Protein AF-A0A8J4U1F7-F1 (afdb_monomer)

Structure (mmCIF, N/CA/C/O backbone):
data_AF-A0A8J4U1F7-F1
#
_entry.id   AF-A0A8J4U1F7-F1
#
loop_
_atom_site.group_PDB
_atom_site.id
_atom_site.type_symbol
_atom_site.label_atom_id
_atom_site.label_alt_id
_atom_site.label_comp_id
_atom_site.label_asym_id
_atom_site.label_entity_id
_atom_site.label_seq_id
_atom_site.pdbx_PDB_ins_code
_atom_site.Cartn_x
_atom_site.Cartn_y
_atom_site.Cartn_z
_atom_site.occupancy
_atom_site.B_iso_or_equiv
_atom_site.auth_seq_id
_atom_site.auth_comp_id
_atom_site.auth_asym_id
_atom_site.auth_atom_id
_atom_site.pdbx_PDB_model_num
ATOM 1 N N . MET A 1 1 ? -49.179 24.400 56.596 1.00 56.97 1 MET A N 1
ATOM 2 C CA . MET A 1 1 ? -49.328 23.661 55.322 1.00 56.97 1 MET A CA 1
ATOM 3 C C . MET A 1 1 ? -48.030 23.770 54.529 1.00 56.97 1 MET A C 1
ATOM 5 O O . MET A 1 1 ? -47.932 24.671 53.723 1.00 56.97 1 MET A O 1
ATOM 9 N N . THR A 1 2 ? -47.029 22.920 54.783 1.00 58.91 2 THR A N 1
ATOM 10 C CA . THR A 1 2 ? -45.777 22.855 53.985 1.00 58.91 2 THR A CA 1
ATOM 11 C C . THR A 1 2 ? -44.851 21.641 54.241 1.00 58.91 2 THR A C 1
ATOM 13 O O . THR A 1 2 ? -43.925 21.495 53.452 1.00 58.91 2 THR A O 1
ATOM 16 N N . PRO A 1 3 ? -45.029 20.722 55.226 1.00 55.09 3 PRO A N 1
ATOM 17 C CA . PRO A 1 3 ? -44.068 19.615 55.371 1.00 55.09 3 PRO A CA 1
ATOM 18 C C . PRO A 1 3 ? -44.392 18.389 54.495 1.00 55.09 3 PRO A C 1
ATOM 20 O O . PRO A 1 3 ? -43.489 17.661 54.099 1.00 55.09 3 PRO A O 1
ATOM 23 N N . LEU A 1 4 ? -45.665 18.177 54.132 1.00 52.03 4 LEU A N 1
ATOM 24 C CA . LEU A 1 4 ? -46.104 17.026 53.324 1.00 52.03 4 LEU A CA 1
ATOM 25 C C . LEU A 1 4 ? -45.684 17.126 51.846 1.00 52.03 4 LEU A C 1
ATOM 27 O O . LEU A 1 4 ? -45.336 16.120 51.237 1.00 52.03 4 LEU A O 1
ATOM 31 N N . LEU A 1 5 ? -45.647 18.341 51.288 1.00 52.78 5 LEU A N 1
ATOM 32 C CA . LEU A 1 5 ? -45.180 18.593 49.918 1.00 52.78 5 LEU A CA 1
ATOM 33 C C . LEU A 1 5 ? -43.660 18.413 49.777 1.00 52.78 5 LEU A C 1
ATOM 35 O O . LEU A 1 5 ? -43.200 17.916 48.754 1.00 52.78 5 LEU A O 1
ATOM 39 N N . ALA A 1 6 ? -42.884 18.750 50.814 1.00 55.16 6 ALA A N 1
ATOM 40 C CA . ALA A 1 6 ? -41.431 18.573 50.814 1.00 55.16 6 ALA A CA 1
ATOM 41 C C . ALA A 1 6 ? -41.020 17.091 50.870 1.00 55.16 6 ALA A C 1
ATOM 43 O O . ALA A 1 6 ? -40.058 16.699 50.206 1.00 55.16 6 ALA A O 1
ATOM 44 N N . LEU A 1 7 ? -41.774 16.265 51.610 1.00 55.84 7 LEU A N 1
ATOM 45 C CA . LEU A 1 7 ? -41.545 14.818 51.684 1.00 55.84 7 LEU A CA 1
ATOM 46 C C . LEU A 1 7 ? -41.853 14.122 50.345 1.00 55.84 7 LEU A C 1
ATOM 48 O O . LEU A 1 7 ? -41.091 13.267 49.900 1.00 55.84 7 LEU A O 1
ATOM 52 N N . LEU A 1 8 ? -42.928 14.539 49.666 1.00 53.84 8 LEU A N 1
ATOM 53 C CA . LEU A 1 8 ? -43.315 14.004 48.354 1.00 53.84 8 LEU A CA 1
ATOM 54 C C . LEU A 1 8 ? -42.314 14.362 47.243 1.00 53.84 8 LEU A C 1
ATOM 56 O O . LEU A 1 8 ? -42.077 13.535 46.366 1.00 53.84 8 LEU A O 1
ATOM 60 N N . LEU A 1 9 ? -41.683 15.543 47.302 1.00 52.53 9 LEU A N 1
ATOM 61 C CA . LEU A 1 9 ? -40.652 15.953 46.338 1.00 52.53 9 LEU A CA 1
ATOM 62 C C . LEU A 1 9 ? -39.320 15.196 46.519 1.00 52.53 9 LEU A C 1
ATOM 64 O O . LEU A 1 9 ? -38.583 15.001 45.556 1.00 52.53 9 LEU A O 1
ATOM 68 N N . HIS A 1 10 ? -39.011 14.747 47.741 1.00 50.78 10 HIS A N 1
ATOM 69 C CA . HIS A 1 10 ? -37.818 13.935 48.008 1.00 50.78 10 HIS A CA 1
ATOM 70 C C . HIS A 1 10 ? -38.021 12.458 47.638 1.00 50.78 10 HIS A C 1
ATOM 72 O O . HIS A 1 10 ? -37.068 11.800 47.223 1.00 50.78 10 HIS A O 1
ATOM 78 N N . CYS A 1 11 ? -39.252 11.939 47.703 1.00 47.84 11 CYS A N 1
ATOM 79 C CA . CYS A 1 11 ? -39.550 10.570 47.269 1.00 47.84 11 CYS A CA 1
ATOM 80 C C . CYS A 1 11 ? -39.482 10.377 45.744 1.00 47.84 11 CYS A C 1
ATOM 82 O O . CYS A 1 11 ? -39.174 9.276 45.290 1.00 47.84 11 CYS A O 1
ATOM 84 N N . SER A 1 12 ? -39.718 11.418 44.943 1.00 50.75 12 SER A N 1
ATOM 85 C CA . SER A 1 12 ? -39.666 11.326 43.476 1.00 50.75 12 SER A CA 1
ATOM 86 C C . SER A 1 12 ? -38.256 11.454 42.888 1.00 50.75 12 SER A C 1
ATOM 88 O O . SER A 1 12 ? -38.033 10.972 41.782 1.00 50.75 12 SER A O 1
ATOM 90 N N . LEU A 1 13 ? -37.279 12.000 43.623 1.00 49.16 13 LEU A N 1
ATOM 91 C CA . LEU A 1 13 ? -35.874 12.060 43.182 1.00 49.16 13 LEU A CA 1
ATOM 92 C C . LEU A 1 13 ? -35.109 10.746 43.405 1.00 49.16 13 LEU A C 1
ATOM 94 O O . LEU A 1 13 ? -34.195 10.437 42.646 1.00 49.16 13 LEU A O 1
ATOM 98 N N . VAL A 1 14 ? -35.509 9.929 44.385 1.00 48.97 14 VAL A N 1
ATOM 99 C CA . VAL A 1 14 ? -34.871 8.621 44.642 1.00 48.97 14 VAL A CA 1
ATOM 100 C C . VAL A 1 14 ? -35.237 7.587 43.567 1.00 48.97 14 VAL A C 1
ATOM 102 O O . VAL A 1 14 ? -34.451 6.686 43.283 1.00 48.97 14 VAL A O 1
ATOM 105 N N . LEU A 1 15 ? -36.383 7.747 42.899 1.00 45.41 15 LEU A N 1
ATOM 106 C CA . LEU A 1 15 ? -36.830 6.845 41.830 1.00 45.41 15 LEU A CA 1
ATOM 107 C C . LEU A 1 15 ? -36.196 7.136 40.456 1.00 45.41 15 LEU A C 1
ATOM 109 O O . LEU A 1 15 ? -36.269 6.285 39.574 1.00 45.41 15 LEU A O 1
ATOM 113 N N . VAL A 1 16 ? -35.518 8.278 40.276 1.00 48.88 16 VAL A N 1
ATOM 114 C CA . VAL A 1 16 ? -34.762 8.597 39.041 1.00 48.88 16 VAL A CA 1
ATOM 115 C C . VAL A 1 16 ? -33.327 8.034 39.085 1.00 48.88 16 VAL A C 1
ATOM 117 O O . VAL A 1 16 ? -32.625 7.998 38.076 1.00 48.88 16 V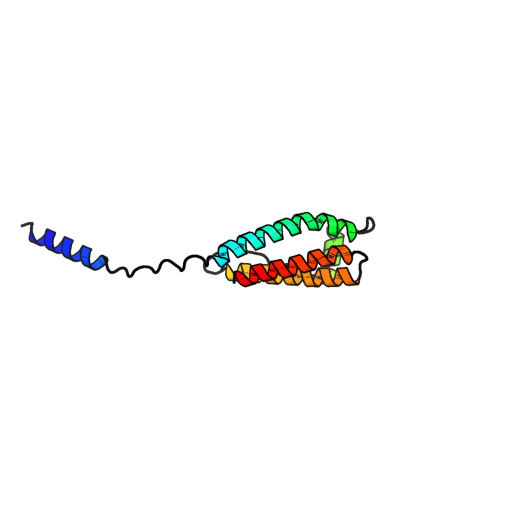AL A O 1
ATOM 120 N N . SER A 1 17 ? -32.899 7.490 40.228 1.00 46.41 17 SER A N 1
ATOM 121 C CA . SER A 1 17 ? -31.553 6.931 40.418 1.00 46.41 17 SER A CA 1
ATOM 122 C C . SER A 1 17 ? -31.384 5.491 39.914 1.00 46.41 17 SER A C 1
ATOM 124 O O . SER A 1 17 ? -30.283 4.953 39.984 1.00 46.41 17 SER A O 1
ATOM 126 N N . PHE A 1 18 ? -32.422 4.874 39.337 1.00 46.31 18 PHE A N 1
ATOM 127 C CA . PHE A 1 18 ? -32.299 3.612 38.594 1.00 46.31 18 PHE A CA 1
ATOM 128 C C . PHE A 1 18 ? -32.015 3.852 37.107 1.00 46.31 18 PHE A C 1
ATOM 130 O O . PHE A 1 18 ? -32.552 3.177 36.230 1.00 46.31 18 PHE A O 1
ATOM 137 N N . SER A 1 19 ? -31.121 4.792 36.801 1.00 45.16 19 SER A N 1
ATOM 138 C CA . SER A 1 19 ? -30.344 4.645 35.575 1.00 45.16 19 SER A CA 1
ATOM 139 C C . SER A 1 19 ? -29.430 3.448 35.805 1.00 45.16 19 SER A C 1
ATOM 141 O O . SER A 1 19 ? -28.545 3.493 36.660 1.00 45.16 19 SER A O 1
ATOM 143 N N . SER A 1 20 ? -29.689 2.347 35.092 1.00 40.47 20 SER A N 1
ATOM 144 C CA . SER A 1 20 ? -28.748 1.227 35.022 1.00 40.47 20 SER A CA 1
ATOM 145 C C . SER A 1 20 ? -27.345 1.782 34.793 1.00 40.47 20 SER A C 1
ATOM 147 O O . SER A 1 20 ? -27.224 2.768 34.057 1.00 40.47 20 SER A O 1
ATOM 149 N N . PRO A 1 21 ? -26.289 1.179 35.369 1.00 42.34 21 PRO A N 1
ATOM 150 C CA . PRO A 1 21 ? -24.939 1.523 34.975 1.00 42.34 21 PRO A CA 1
ATOM 151 C C . PRO A 1 21 ? -24.911 1.453 33.452 1.00 42.34 21 PRO A C 1
ATOM 153 O O . PRO A 1 21 ? -25.120 0.381 32.877 1.00 42.34 21 PRO A O 1
ATOM 156 N N . ILE A 1 22 ? -24.724 2.599 32.792 1.00 47.44 22 ILE A N 1
ATOM 157 C CA . ILE A 1 22 ? -24.243 2.603 31.421 1.00 47.44 22 ILE A CA 1
ATOM 158 C C . ILE A 1 22 ? -22.956 1.818 31.563 1.00 47.44 22 ILE A C 1
ATOM 160 O O . ILE A 1 22 ? -22.005 2.313 32.170 1.00 47.44 22 ILE A O 1
ATOM 164 N N . LYS A 1 23 ? -22.973 0.547 31.138 1.00 40.84 23 LYS A N 1
ATOM 165 C CA . LYS A 1 23 ? -21.756 -0.246 31.024 1.00 40.84 23 LYS A CA 1
ATOM 166 C C . LYS A 1 23 ? -20.803 0.697 30.305 1.00 40.84 23 LYS A C 1
ATOM 168 O O . LYS A 1 23 ? -21.167 1.105 29.197 1.00 40.84 23 LYS A O 1
ATOM 173 N N . PRO A 1 24 ? -19.691 1.139 30.925 1.00 44.44 24 PRO A N 1
ATOM 174 C CA . PRO A 1 24 ? -18.736 1.943 30.194 1.00 44.44 24 PRO A CA 1
ATOM 175 C C . PRO A 1 24 ? -18.469 1.134 28.939 1.00 44.44 24 PRO A C 1
ATOM 177 O O . PRO A 1 24 ? -18.169 -0.061 29.049 1.00 44.44 24 PRO A O 1
ATOM 180 N N . ALA A 1 25 ? -18.756 1.736 27.778 1.00 48.12 25 ALA A N 1
ATOM 181 C CA . ALA A 1 25 ? -18.468 1.126 26.496 1.00 48.12 25 ALA A CA 1
ATOM 182 C C . ALA A 1 25 ? -17.087 0.510 26.660 1.00 48.12 25 ALA A C 1
ATOM 184 O O . ALA A 1 25 ? -16.172 1.213 27.101 1.00 48.12 25 ALA A O 1
ATOM 185 N N . SER A 1 26 ? -17.033 -0.818 26.500 1.00 47.16 26 SER A N 1
ATOM 186 C CA . SER A 1 26 ? -15.851 -1.654 26.689 1.00 47.16 26 SER A CA 1
ATOM 187 C C . SER A 1 26 ? -14.615 -0.821 26.415 1.00 47.16 26 SER A C 1
ATOM 189 O O . SER A 1 26 ? -14.554 -0.230 25.329 1.00 47.16 26 SER A O 1
ATOM 191 N N . SER A 1 27 ? -13.700 -0.711 27.389 1.00 50.94 27 SER A N 1
ATOM 192 C CA . SER A 1 27 ? -12.455 0.030 27.180 1.00 50.94 27 SER A CA 1
ATOM 193 C C . SER A 1 27 ? -11.946 -0.316 25.781 1.00 50.94 27 SER A C 1
ATOM 195 O O . SER A 1 27 ? -12.006 -1.502 25.425 1.00 50.94 27 SER A O 1
ATOM 197 N N . PRO A 1 28 ? -11.568 0.671 24.939 1.00 53.78 28 PRO A N 1
ATOM 198 C CA . PRO A 1 28 ? -11.042 0.353 23.626 1.00 53.78 28 PRO A CA 1
ATOM 199 C C . PRO A 1 28 ? -9.965 -0.688 23.871 1.00 53.78 28 PRO A C 1
ATOM 201 O O . PRO A 1 28 ? -9.026 -0.414 24.623 1.00 53.78 28 PRO A O 1
ATOM 204 N N . ASN A 1 29 ? -10.219 -1.900 23.362 1.00 57.16 29 ASN A N 1
ATOM 205 C CA . ASN A 1 29 ? -9.410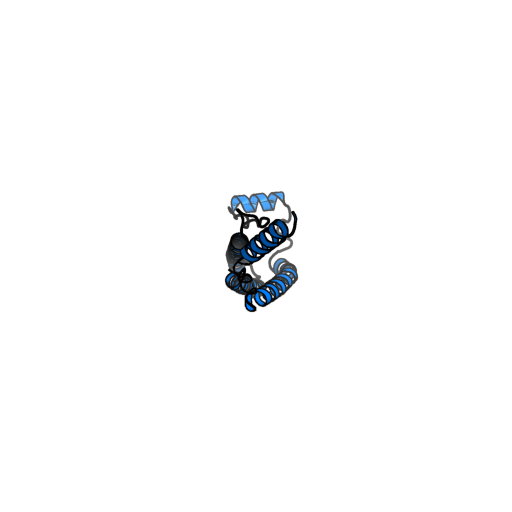 -3.093 23.564 1.00 57.16 29 ASN A CA 1
ATOM 206 C C . ASN A 1 29 ? -7.951 -2.631 23.575 1.00 57.16 29 ASN A C 1
ATOM 208 O O . ASN A 1 29 ? -7.573 -1.899 22.662 1.00 57.16 29 ASN A O 1
ATOM 212 N N . SER A 1 30 ? -7.152 -2.938 24.600 1.00 61.66 30 SER A N 1
ATOM 213 C CA . SER A 1 30 ? -5.778 -2.406 24.707 1.00 61.66 30 SER A CA 1
ATOM 214 C C . SER A 1 30 ? -4.976 -2.615 23.414 1.00 61.66 30 SER A C 1
ATOM 216 O O . SER A 1 30 ? -4.115 -1.807 23.072 1.00 61.66 30 SER A O 1
ATOM 218 N N . ASN A 1 31 ? -5.359 -3.642 22.652 1.00 83.81 31 ASN A N 1
ATOM 219 C CA . ASN A 1 31 ? -4.861 -3.973 21.325 1.00 83.81 31 ASN A CA 1
ATOM 220 C C . ASN A 1 31 ? -5.281 -2.994 20.210 1.00 83.81 31 ASN A C 1
ATOM 222 O O . ASN A 1 31 ? -4.527 -2.797 19.269 1.00 83.81 31 ASN A O 1
ATOM 226 N N . PHE A 1 32 ? -6.454 -2.357 20.270 1.00 87.81 32 PHE A N 1
ATOM 227 C CA . PHE A 1 32 ? -6.891 -1.363 19.281 1.00 87.81 32 PHE A CA 1
ATOM 228 C C . PHE A 1 32 ? -5.940 -0.168 19.251 1.00 87.81 32 PHE A C 1
ATOM 230 O O . PHE A 1 32 ? -5.448 0.203 18.190 1.00 87.81 32 PHE A O 1
ATOM 237 N N . LYS A 1 33 ? -5.627 0.407 20.420 1.00 91.88 33 LYS A N 1
ATOM 238 C CA . LYS A 1 33 ? -4.719 1.558 20.501 1.00 91.88 33 LYS A CA 1
ATOM 239 C C . LYS A 1 33 ? -3.323 1.210 19.982 1.00 91.88 33 LYS A C 1
ATOM 241 O O . LYS A 1 33 ? -2.771 1.992 19.213 1.00 91.88 33 LYS A O 1
ATOM 246 N N . SER A 1 34 ? -2.776 0.055 20.366 1.00 92.88 34 SER A N 1
ATOM 247 C CA . SER A 1 34 ? -1.473 -0.387 19.859 1.00 92.88 34 SER A CA 1
ATOM 248 C C . SER A 1 34 ? -1.520 -0.652 18.352 1.00 92.88 34 SER A C 1
ATOM 250 O O . SER A 1 34 ? -0.669 -0.149 17.633 1.00 92.88 34 SER A O 1
ATOM 252 N N . ASN A 1 35 ? -2.564 -1.315 17.838 1.00 92.75 35 ASN A N 1
ATOM 253 C CA . ASN A 1 35 ? -2.726 -1.555 16.399 1.00 92.75 35 ASN A CA 1
ATOM 254 C C . ASN A 1 35 ? -2.824 -0.252 15.592 1.00 92.75 35 ASN A C 1
ATOM 256 O O . ASN A 1 35 ? -2.274 -0.186 14.495 1.00 92.75 35 ASN A O 1
ATOM 260 N N . VAL A 1 36 ? -3.487 0.785 16.122 1.00 95.19 36 VAL A N 1
ATOM 261 C CA . VAL A 1 36 ? -3.517 2.119 15.498 1.00 95.19 36 VAL A CA 1
ATOM 262 C C . VAL A 1 36 ? -2.111 2.715 15.443 1.00 95.19 36 VAL A C 1
ATOM 264 O O . VAL A 1 36 ? -1.709 3.226 14.400 1.00 95.19 36 VAL A O 1
ATOM 267 N N . GLN A 1 37 ? -1.360 2.649 16.546 1.00 96.00 37 GLN A N 1
ATOM 268 C CA . GLN A 1 37 ? 0.005 3.181 16.615 1.00 96.00 37 GLN A CA 1
ATOM 269 C C . GLN A 1 37 ? 0.949 2.445 15.657 1.00 96.00 37 GLN A C 1
ATOM 271 O O . GLN A 1 37 ? 1.692 3.096 14.918 1.00 96.00 37 GLN A O 1
ATOM 276 N N . ASP A 1 38 ? 0.870 1.116 15.612 1.00 95.75 38 ASP A N 1
ATOM 277 C CA . ASP A 1 38 ? 1.662 0.279 14.711 1.00 95.75 38 ASP A CA 1
ATOM 278 C C . ASP A 1 38 ? 1.318 0.573 13.245 1.00 95.75 38 ASP A C 1
ATOM 280 O O . ASP A 1 38 ? 2.209 0.863 12.443 1.00 95.75 38 ASP A O 1
ATOM 284 N N . ALA A 1 39 ? 0.023 0.602 12.903 1.00 96.88 39 ALA A N 1
ATOM 285 C CA . ALA A 1 39 ? -0.447 0.938 11.560 1.00 96.88 39 ALA A CA 1
ATOM 286 C C . ALA A 1 39 ? 0.014 2.336 11.128 1.00 96.88 39 ALA A C 1
ATOM 288 O O . ALA A 1 39 ? 0.469 2.521 10.000 1.00 96.88 39 ALA A O 1
ATOM 289 N N . GLN A 1 40 ? -0.071 3.324 12.022 1.00 97.69 40 GLN A N 1
ATOM 290 C CA . GLN A 1 40 ? 0.363 4.690 11.743 1.00 97.69 40 GLN A CA 1
ATOM 291 C C . GLN A 1 40 ? 1.880 4.769 11.536 1.00 97.69 40 GLN A C 1
ATOM 293 O O . GLN A 1 40 ? 2.342 5.425 10.600 1.00 97.69 40 GLN A O 1
ATOM 298 N N . SER A 1 41 ? 2.659 4.101 12.388 1.00 98.06 41 SER A N 1
ATOM 299 C CA . SER A 1 41 ? 4.118 4.035 12.268 1.00 98.06 41 SER A CA 1
ATOM 300 C C . SER A 1 41 ? 4.536 3.417 10.931 1.00 98.06 41 SER A C 1
ATOM 302 O O . SER A 1 41 ? 5.334 4.006 10.192 1.00 98.06 41 SER A O 1
ATOM 304 N N . LEU A 1 42 ? 3.925 2.287 10.565 1.00 98.06 42 LEU A N 1
ATOM 305 C CA . LEU A 1 42 ? 4.189 1.598 9.307 1.00 98.06 42 LEU A CA 1
ATOM 306 C C . LEU A 1 42 ? 3.755 2.424 8.089 1.00 98.06 42 LEU A C 1
ATOM 308 O O . LEU A 1 42 ? 4.534 2.571 7.150 1.00 98.06 42 LEU A O 1
ATOM 312 N N . ALA A 1 43 ? 2.573 3.045 8.119 1.00 98.00 43 ALA A N 1
ATOM 313 C CA . ALA A 1 43 ? 2.121 3.929 7.045 1.00 98.00 43 ALA A CA 1
ATOM 314 C C . ALA A 1 43 ? 3.085 5.110 6.841 1.00 98.00 43 ALA A C 1
ATOM 316 O O . ALA A 1 43 ? 3.444 5.438 5.710 1.00 98.00 43 ALA A O 1
ATOM 317 N N . ASN A 1 44 ? 3.576 5.712 7.928 1.00 98.12 44 ASN A N 1
ATOM 318 C CA . ASN A 1 44 ? 4.567 6.785 7.858 1.00 98.12 44 ASN A CA 1
ATOM 319 C C . ASN A 1 44 ? 5.902 6.307 7.271 1.00 98.12 44 ASN A C 1
ATOM 321 O O . ASN A 1 44 ? 6.533 7.041 6.507 1.00 98.12 44 ASN A O 1
ATOM 325 N N . LYS A 1 45 ? 6.343 5.091 7.613 1.00 96.69 45 LYS A N 1
ATOM 326 C CA . LYS A 1 45 ? 7.533 4.463 7.022 1.00 96.69 45 LYS A CA 1
ATOM 327 C C . LYS A 1 45 ? 7.346 4.256 5.516 1.00 96.69 45 LYS A C 1
ATOM 329 O O . LYS A 1 45 ? 8.189 4.696 4.738 1.00 96.69 45 LYS A O 1
ATOM 334 N N . MET A 1 46 ? 6.214 3.689 5.102 1.00 96.56 46 MET A N 1
ATOM 335 C CA . MET A 1 46 ? 5.880 3.479 3.691 1.00 96.56 46 MET A CA 1
ATOM 336 C C . MET A 1 46 ? 5.873 4.794 2.908 1.00 96.56 46 MET A C 1
ATOM 338 O O . MET A 1 46 ? 6.507 4.887 1.860 1.00 96.56 46 MET A O 1
ATOM 342 N N . LEU A 1 47 ? 5.223 5.840 3.433 1.00 97.25 47 LEU A N 1
ATOM 343 C CA . LEU A 1 47 ? 5.177 7.160 2.791 1.00 97.25 47 LEU A CA 1
ATOM 344 C C . LEU A 1 47 ? 6.575 7.754 2.570 1.00 97.25 47 LEU A C 1
ATOM 346 O O . LEU A 1 47 ? 6.816 8.374 1.536 1.00 97.25 47 LEU A O 1
ATOM 350 N N . LYS A 1 48 ? 7.510 7.530 3.502 1.00 96.38 48 LYS A N 1
ATOM 351 C CA . LYS A 1 48 ? 8.917 7.941 3.350 1.00 96.38 48 LYS A CA 1
ATOM 352 C C . LYS A 1 48 ? 9.670 7.109 2.307 1.00 96.38 48 LYS A C 1
ATOM 354 O O . LYS A 1 48 ? 10.558 7.642 1.647 1.00 96.38 48 LYS A O 1
ATOM 359 N N . ASN A 1 49 ? 9.318 5.835 2.146 1.00 93.81 49 ASN A N 1
ATOM 360 C CA . ASN A 1 49 ? 9.985 4.908 1.227 1.00 93.81 49 ASN A CA 1
ATOM 361 C C . ASN A 1 49 ? 9.489 5.032 -0.224 1.00 93.81 49 ASN A C 1
ATOM 363 O O . ASN A 1 49 ? 10.272 4.830 -1.154 1.00 93.81 49 ASN A O 1
ATOM 367 N N . ILE A 1 50 ? 8.216 5.395 -0.437 1.00 95.50 50 ILE A N 1
ATOM 368 C CA . ILE A 1 50 ? 7.592 5.483 -1.770 1.00 95.50 50 ILE A CA 1
ATOM 369 C C . ILE A 1 50 ? 8.421 6.305 -2.774 1.00 95.50 50 ILE A C 1
ATOM 371 O O . ILE A 1 50 ? 8.613 5.811 -3.883 1.00 95.50 50 ILE A O 1
ATOM 375 N N . PRO A 1 51 ? 8.963 7.499 -2.453 1.00 95.38 51 PRO A N 1
ATOM 376 C CA . PRO A 1 51 ? 9.766 8.264 -3.410 1.00 95.38 51 PRO A CA 1
ATOM 377 C C . PRO A 1 51 ? 11.006 7.518 -3.921 1.00 95.38 51 PRO A C 1
ATOM 379 O O . PRO A 1 51 ? 11.351 7.639 -5.098 1.00 95.38 51 PRO A O 1
ATOM 382 N N . ALA A 1 52 ? 11.667 6.733 -3.064 1.00 94.12 52 ALA A N 1
ATOM 383 C CA . ALA A 1 52 ? 12.839 5.951 -3.449 1.00 94.12 52 ALA A CA 1
ATOM 384 C C . ALA A 1 52 ? 12.456 4.801 -4.394 1.00 94.12 52 ALA A C 1
ATOM 386 O O . ALA A 1 52 ? 13.062 4.667 -5.456 1.00 94.12 52 ALA A O 1
ATOM 387 N N . VAL A 1 53 ? 11.396 4.054 -4.062 1.00 94.88 53 VAL A N 1
ATOM 388 C CA . VAL A 1 53 ? 10.858 2.974 -4.914 1.00 94.88 53 VAL A CA 1
ATOM 389 C C . VAL A 1 53 ? 10.336 3.530 -6.244 1.00 94.88 53 VAL A C 1
ATOM 391 O O . VAL A 1 53 ? 10.588 2.982 -7.313 1.00 94.88 53 VAL A O 1
ATOM 394 N N . HIS A 1 54 ? 9.654 4.676 -6.213 1.00 93.25 54 HIS A N 1
ATOM 395 C CA . HIS A 1 54 ? 9.202 5.360 -7.422 1.00 93.25 54 HIS A CA 1
ATOM 396 C C . HIS A 1 54 ? 10.386 5.722 -8.325 1.00 93.25 54 HIS A C 1
ATOM 398 O O . HIS A 1 54 ? 10.333 5.478 -9.526 1.00 93.25 54 HIS A O 1
ATOM 404 N N . LYS A 1 55 ? 11.475 6.260 -7.760 1.00 92.31 55 LYS A N 1
ATOM 405 C CA . LYS A 1 55 ? 12.683 6.616 -8.519 1.00 92.31 55 LYS A CA 1
ATOM 406 C C . LYS A 1 55 ? 13.363 5.402 -9.160 1.00 92.31 55 LYS A C 1
ATOM 408 O O . LYS A 1 55 ? 13.940 5.563 -10.233 1.00 92.31 55 LYS A O 1
ATOM 413 N N . SER A 1 56 ? 13.324 4.226 -8.533 1.00 92.81 56 SER A N 1
ATOM 414 C CA . SER A 1 56 ? 13.906 3.020 -9.133 1.00 92.81 56 SER A CA 1
ATOM 415 C C . SER A 1 56 ? 13.022 2.407 -10.221 1.00 92.81 56 SER A C 1
ATOM 417 O O . SER A 1 56 ? 13.546 1.880 -11.199 1.00 92.81 56 SER A O 1
ATOM 419 N N . CYS A 1 57 ? 11.697 2.543 -10.119 1.00 91.50 57 CYS A N 1
ATOM 420 C CA . CYS A 1 57 ? 10.765 2.037 -11.131 1.00 91.50 57 CYS A CA 1
ATOM 421 C C . CYS A 1 57 ? 10.535 2.981 -12.322 1.00 91.50 57 CYS A C 1
ATOM 423 O O . CYS A 1 57 ? 10.312 2.521 -13.444 1.00 91.50 57 CYS A O 1
ATOM 425 N N . VAL A 1 58 ? 10.535 4.297 -12.098 1.00 90.12 58 VAL A N 1
ATOM 426 C CA . VAL A 1 58 ? 10.152 5.297 -13.105 1.00 90.12 58 VAL A CA 1
ATOM 427 C C . VAL A 1 58 ? 11.381 5.870 -13.797 1.00 90.12 58 VAL A C 1
ATOM 429 O O . VAL A 1 58 ? 12.216 6.545 -13.195 1.00 90.12 58 VAL A O 1
ATOM 432 N N . ARG A 1 59 ? 11.474 5.630 -15.107 1.00 85.38 59 ARG A N 1
ATOM 433 C CA . ARG A 1 59 ? 12.546 6.165 -15.956 1.00 85.38 59 ARG A CA 1
ATOM 434 C C . ARG A 1 59 ? 12.217 7.590 -16.398 1.00 85.38 59 ARG A C 1
ATOM 436 O O . ARG A 1 59 ? 11.055 7.948 -16.550 1.00 85.38 59 ARG A O 1
ATOM 443 N N . LYS A 1 60 ? 13.249 8.385 -16.706 1.00 80.06 60 LYS A N 1
ATOM 444 C CA . LYS A 1 60 ? 13.101 9.770 -17.211 1.00 80.06 60 LYS A CA 1
ATOM 445 C C . LYS A 1 60 ? 12.274 9.881 -18.498 1.00 80.06 60 LYS A C 1
ATOM 447 O O . LYS A 1 60 ? 11.806 10.962 -18.820 1.00 80.06 60 LYS A O 1
ATOM 452 N N . THR A 1 61 ? 12.136 8.785 -19.239 1.00 83.31 61 THR A N 1
ATOM 453 C CA . THR A 1 61 ? 11.358 8.710 -20.478 1.00 83.31 61 THR A CA 1
ATOM 454 C C . THR A 1 61 ? 9.859 8.517 -20.245 1.00 83.31 61 THR A C 1
ATOM 456 O O . THR A 1 61 ? 9.099 8.554 -21.208 1.00 83.31 61 THR A O 1
ATOM 459 N N . PHE A 1 62 ? 9.411 8.287 -19.006 1.00 86.25 62 PHE A N 1
ATOM 460 C CA . PHE A 1 62 ? 7.985 8.184 -18.699 1.00 86.25 62 PHE A CA 1
ATOM 461 C C . PHE A 1 62 ? 7.352 9.573 -18.655 1.00 86.25 62 PHE A C 1
ATOM 463 O O . PHE A 1 62 ? 7.943 10.526 -18.149 1.00 86.25 62 PHE A O 1
ATOM 470 N N . THR A 1 63 ? 6.131 9.677 -19.180 1.00 86.69 63 THR A N 1
ATOM 471 C CA . THR A 1 63 ? 5.363 10.921 -19.119 1.00 86.69 63 THR A CA 1
ATOM 472 C C . THR A 1 63 ? 4.948 11.224 -17.680 1.00 86.69 63 THR A C 1
ATOM 474 O O . THR A 1 63 ? 4.491 10.341 -16.953 1.00 86.69 63 THR A O 1
ATOM 477 N N . ASN A 1 64 ? 5.106 12.480 -17.272 1.00 87.00 64 ASN A N 1
ATOM 478 C CA . ASN A 1 64 ? 4.539 13.030 -16.042 1.00 87.00 64 ASN A CA 1
ATOM 479 C C . ASN A 1 64 ? 3.359 13.974 -16.330 1.00 87.00 64 ASN A C 1
ATOM 481 O O . ASN A 1 64 ? 2.860 14.616 -15.407 1.00 87.00 64 ASN A O 1
ATOM 485 N N . ASP A 1 65 ? 2.935 14.068 -17.595 1.00 93.44 65 ASP A N 1
ATOM 486 C CA . ASP A 1 65 ? 1.819 14.903 -18.017 1.00 93.44 65 ASP A CA 1
ATOM 487 C C . ASP A 1 65 ? 0.499 14.355 -17.441 1.00 93.44 65 ASP A C 1
ATOM 489 O O . ASP A 1 65 ? 0.128 13.212 -17.740 1.00 93.44 65 ASP A O 1
ATOM 493 N N . PRO A 1 66 ? -0.236 15.138 -16.628 1.00 92.12 66 PRO A N 1
ATOM 494 C CA . PRO A 1 66 ? -1.456 14.671 -15.975 1.00 92.12 66 PRO A CA 1
ATOM 495 C C . PRO A 1 66 ? -2.545 14.211 -16.949 1.00 92.12 66 PRO A C 1
ATOM 497 O O . PRO A 1 66 ? -3.263 13.260 -16.645 1.00 92.12 66 PRO A O 1
ATOM 500 N N . VAL A 1 67 ? -2.662 14.851 -18.120 1.00 95.44 67 VAL A N 1
ATOM 501 C CA . VAL A 1 67 ? -3.680 14.499 -19.126 1.00 95.44 67 VAL A CA 1
ATOM 502 C C . VAL A 1 67 ? -3.379 13.127 -19.724 1.00 95.44 67 VAL A C 1
ATOM 504 O O . VAL A 1 67 ? -4.255 12.263 -19.778 1.00 95.44 67 VAL A O 1
ATOM 507 N N . SER A 1 68 ? -2.123 12.895 -20.103 1.00 94.62 68 SER A N 1
ATOM 508 C CA . SER A 1 68 ? -1.646 11.607 -20.609 1.00 94.62 68 SER A CA 1
ATOM 509 C C . SER A 1 68 ? -1.803 10.494 -19.571 1.00 94.62 68 SER A C 1
ATOM 511 O O . SER A 1 68 ? -2.245 9.396 -19.905 1.00 94.62 68 SER A O 1
ATOM 513 N N . LEU A 1 69 ? -1.478 10.766 -18.304 1.00 92.56 69 LEU A N 1
ATOM 514 C CA . LEU A 1 69 ? -1.637 9.792 -17.222 1.00 92.56 69 LEU A CA 1
ATOM 515 C C . LEU A 1 69 ? -3.109 9.450 -16.964 1.00 92.56 69 LEU A C 1
ATOM 517 O O . LEU A 1 69 ? -3.424 8.278 -16.765 1.00 92.56 69 LEU A O 1
ATOM 521 N N . GLU A 1 70 ? -4.016 10.428 -17.019 1.00 94.12 70 GLU A N 1
ATOM 522 C CA . GLU A 1 70 ? -5.456 10.178 -16.886 1.00 94.12 70 GLU A CA 1
ATOM 523 C C . GLU A 1 70 ? -6.011 9.389 -18.082 1.00 94.12 70 GLU A C 1
ATOM 525 O O . GLU A 1 70 ? -6.798 8.452 -17.908 1.00 94.12 70 GLU A O 1
ATOM 530 N N . TYR A 1 71 ? -5.546 9.687 -19.298 1.00 95.25 71 TYR A N 1
ATOM 531 C CA . TYR A 1 71 ? -5.876 8.900 -20.486 1.00 95.25 71 TYR A CA 1
ATOM 532 C C . TYR A 1 71 ? -5.395 7.443 -20.362 1.00 95.25 71 TYR A C 1
ATOM 534 O O . TYR A 1 71 ? -6.144 6.509 -20.652 1.00 95.25 71 TYR A O 1
ATOM 542 N N . ILE A 1 72 ? -4.175 7.216 -19.867 1.00 93.06 72 ILE A N 1
ATOM 543 C CA . ILE A 1 72 ? -3.657 5.862 -19.614 1.00 93.06 72 ILE A CA 1
ATOM 544 C C . ILE A 1 72 ? -4.474 5.169 -18.518 1.00 93.06 72 ILE A C 1
ATOM 546 O O . ILE A 1 72 ? -4.858 4.011 -18.683 1.00 93.06 72 ILE A O 1
ATOM 550 N N . ARG A 1 73 ? -4.782 5.867 -17.417 1.00 94.44 73 ARG A N 1
ATOM 551 C CA . A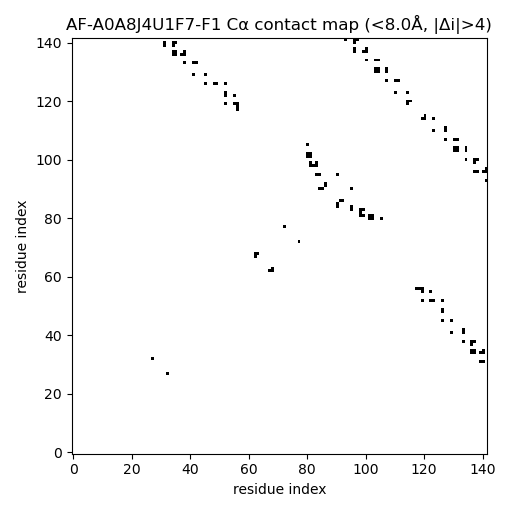RG A 1 73 ? -5.582 5.334 -16.303 1.00 94.44 73 ARG A CA 1
ATOM 552 C C . ARG A 1 73 ? -6.945 4.841 -16.779 1.00 94.44 73 ARG A C 1
ATOM 554 O O . ARG A 1 73 ? -7.355 3.742 -16.407 1.00 94.44 73 ARG A O 1
ATOM 561 N N . THR A 1 74 ? -7.626 5.642 -17.595 1.00 96.06 74 THR A N 1
ATOM 562 C CA . THR A 1 74 ? -8.940 5.309 -18.162 1.00 96.06 74 THR A CA 1
ATOM 563 C C . THR A 1 74 ? -8.850 4.174 -19.180 1.00 96.06 74 THR A C 1
ATOM 565 O O . THR A 1 74 ? -9.629 3.229 -19.089 1.00 96.06 74 THR A O 1
ATOM 568 N N . THR A 1 75 ? -7.857 4.199 -20.073 1.00 96.81 75 THR A N 1
ATOM 569 C CA . THR A 1 75 ? -7.630 3.144 -21.081 1.00 96.81 75 THR A CA 1
ATOM 570 C C . THR A 1 75 ? -7.338 1.785 -20.445 1.00 96.81 75 THR A C 1
ATOM 572 O O . THR A 1 75 ? -7.851 0.762 -20.891 1.00 96.81 75 THR A O 1
ATOM 575 N N . LEU A 1 76 ? -6.543 1.764 -19.373 1.00 93.44 76 LEU A N 1
ATOM 576 C CA . LEU A 1 76 ? -6.230 0.551 -18.613 1.00 93.44 76 LEU A CA 1
ATOM 577 C C . LEU A 1 76 ? -7.324 0.170 -17.603 1.00 93.44 76 LEU A C 1
ATOM 579 O O . LEU A 1 76 ? -7.142 -0.786 -16.849 1.00 93.44 76 LEU A O 1
ATOM 583 N N . ALA A 1 77 ? -8.429 0.921 -17.555 1.00 95.88 77 ALA A N 1
ATOM 584 C CA . ALA A 1 77 ? -9.520 0.742 -16.601 1.00 95.88 77 ALA A CA 1
ATOM 585 C C . ALA A 1 77 ? -9.037 0.627 -15.141 1.00 95.88 77 ALA A C 1
ATOM 587 O O . ALA A 1 77 ? -9.583 -0.145 -14.350 1.00 95.88 77 ALA A O 1
ATOM 588 N N . ILE A 1 78 ? -8.002 1.394 -14.769 1.00 94.44 78 ILE A N 1
ATOM 589 C CA . ILE A 1 78 ? -7.459 1.375 -13.408 1.00 94.44 78 ILE A CA 1
ATOM 590 C C . ILE A 1 78 ? -8.501 2.003 -12.472 1.00 94.44 78 ILE A C 1
ATOM 592 O O . ILE A 1 78 ? -8.802 3.201 -12.595 1.00 94.44 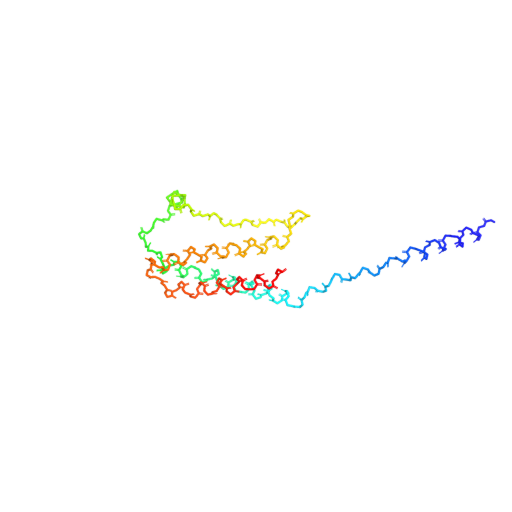78 ILE A O 1
ATOM 596 N N . PRO A 1 79 ? -9.054 1.232 -11.518 1.00 94.19 79 PRO A N 1
ATOM 597 C CA . PRO A 1 79 ? -10.107 1.730 -10.653 1.00 94.19 79 PRO A CA 1
ATOM 598 C C . PRO A 1 79 ? -9.552 2.772 -9.680 1.00 94.19 79 PRO A C 1
ATOM 600 O O . PRO A 1 79 ? -8.399 2.716 -9.248 1.00 94.19 79 PRO A O 1
ATOM 603 N N . SER A 1 80 ? -10.392 3.735 -9.310 1.00 93.00 80 SER A N 1
ATOM 604 C CA . SER A 1 80 ? -10.060 4.684 -8.248 1.00 93.00 80 SER A CA 1
ATOM 605 C C . SER A 1 80 ? -10.074 3.986 -6.889 1.00 93.00 80 SER A C 1
ATOM 607 O O . SER A 1 80 ? -10.936 3.148 -6.622 1.00 93.00 80 SER A O 1
ATOM 609 N N . ALA A 1 81 ? -9.147 4.364 -6.009 1.00 92.44 81 ALA A N 1
ATOM 610 C CA . ALA A 1 81 ? -9.149 3.872 -4.639 1.00 92.44 81 ALA A CA 1
ATOM 611 C C . ALA A 1 81 ? -10.437 4.299 -3.897 1.00 92.44 81 ALA A C 1
ATOM 613 O O . ALA A 1 81 ? -10.953 5.400 -4.141 1.00 92.44 81 ALA A O 1
ATOM 614 N N . PRO A 1 82 ? -10.960 3.465 -2.979 1.00 96.12 82 PRO A N 1
ATOM 615 C CA . PRO A 1 82 ? -12.112 3.815 -2.157 1.00 96.12 82 PRO A CA 1
ATOM 616 C C . PRO A 1 82 ? -11.873 5.100 -1.357 1.00 96.12 82 PRO A C 1
ATOM 618 O O . PRO A 1 82 ? -10.837 5.270 -0.717 1.00 96.12 82 PRO A O 1
ATOM 621 N N . LYS A 1 83 ? -12.853 6.008 -1.361 1.00 95.56 83 LYS A N 1
ATOM 622 C CA . LYS A 1 83 ? -12.766 7.279 -0.627 1.00 95.56 83 LYS A CA 1
ATOM 623 C C . LYS A 1 83 ? -13.231 7.105 0.815 1.00 95.56 83 LYS A C 1
ATOM 625 O O . LYS A 1 83 ? -14.301 6.547 1.057 1.00 95.56 83 LYS A O 1
ATOM 630 N N . LEU A 1 84 ? -12.468 7.625 1.769 1.00 95.12 84 LEU A N 1
ATOM 631 C CA . LEU A 1 84 ? -12.914 7.720 3.160 1.00 95.12 84 LEU A CA 1
ATOM 632 C C . LEU A 1 84 ? -13.968 8.820 3.300 1.00 95.12 84 LEU A C 1
ATOM 634 O O . LEU A 1 84 ? -14.003 9.756 2.501 1.00 95.12 84 LEU A O 1
ATOM 638 N N . ALA A 1 85 ? -14.825 8.699 4.308 1.00 94.69 85 ALA A N 1
ATOM 639 C CA . ALA A 1 85 ? -15.805 9.728 4.639 1.00 94.69 85 ALA A CA 1
ATOM 640 C C . ALA A 1 85 ? -15.828 9.991 6.153 1.00 94.69 85 ALA A C 1
ATOM 642 O O . ALA A 1 85 ? -15.418 9.117 6.926 1.00 94.69 85 ALA A O 1
ATOM 643 N N . PRO A 1 86 ? -16.271 11.184 6.592 1.00 96.62 86 PRO A N 1
ATOM 644 C CA . PRO A 1 86 ? -16.453 11.477 8.009 1.00 96.62 86 PRO A CA 1
ATOM 645 C C . PRO A 1 86 ? -17.381 10.458 8.675 1.00 96.62 86 PRO A C 1
ATOM 647 O O . PRO A 1 86 ? -18.321 9.973 8.048 1.00 96.62 86 PRO A O 1
ATOM 650 N N . ILE A 1 87 ? -17.110 10.133 9.940 1.00 95.44 87 ILE A N 1
ATOM 651 C CA . ILE A 1 87 ? -17.953 9.210 10.705 1.00 95.44 87 ILE A CA 1
ATOM 652 C C . ILE A 1 87 ? -19.298 9.886 10.992 1.00 95.44 87 ILE A C 1
ATOM 654 O O . ILE A 1 87 ? -19.336 11.037 11.427 1.00 95.44 87 ILE A O 1
ATOM 658 N N . SER A 1 88 ? -20.386 9.164 10.752 1.00 95.69 88 SER A N 1
ATOM 659 C CA . SER A 1 88 ? -21.765 9.593 10.990 1.00 95.69 88 SER A CA 1
ATOM 660 C C . SER A 1 88 ? -22.639 8.388 11.357 1.00 95.69 88 SER A C 1
ATOM 662 O O . SER A 1 88 ? -22.169 7.250 11.366 1.00 95.69 88 SER A O 1
ATOM 664 N N . GLU A 1 89 ? -23.927 8.615 11.618 1.00 93.50 89 GLU A N 1
ATOM 665 C CA . GLU A 1 89 ? -24.901 7.537 11.861 1.00 93.50 89 GLU A CA 1
ATOM 666 C C . GLU A 1 89 ? -24.997 6.539 10.696 1.00 93.50 89 GLU A C 1
ATOM 668 O O . GLU A 1 89 ? -25.236 5.353 10.906 1.00 93.50 89 GLU A O 1
ATOM 673 N N . THR A 1 90 ? -24.774 7.005 9.465 1.00 94.12 90 THR A N 1
ATOM 674 C CA . THR A 1 90 ? -24.854 6.195 8.240 1.00 94.12 90 THR A CA 1
ATOM 675 C C . THR A 1 90 ? -23.487 5.781 7.698 1.00 94.12 90 THR A C 1
ATOM 677 O O . THR A 1 90 ? -23.417 5.043 6.714 1.00 94.12 90 THR A O 1
ATOM 680 N N . HIS A 1 91 ? -22.394 6.238 8.319 1.00 94.62 91 HIS A N 1
ATOM 681 C CA . HIS A 1 91 ? -21.030 5.954 7.880 1.00 94.62 91 HIS A CA 1
ATOM 682 C C . HIS A 1 91 ? -20.121 5.646 9.071 1.00 94.62 91 HIS A C 1
ATOM 684 O O . HIS A 1 91 ? -19.639 6.540 9.764 1.00 94.62 91 HIS A O 1
ATOM 690 N N . THR A 1 92 ? -19.870 4.362 9.316 1.00 96.06 92 THR A N 1
ATOM 691 C CA . THR A 1 92 ? -19.163 3.908 10.522 1.00 96.06 92 THR A CA 1
ATOM 692 C C . THR A 1 92 ? -17.638 3.891 10.353 1.00 96.06 92 THR A C 1
ATOM 694 O O . THR A 1 92 ? -17.098 3.886 9.242 1.00 96.06 92 THR A O 1
ATOM 697 N N . LEU A 1 93 ? -16.910 3.820 11.474 1.00 95.19 93 LEU A N 1
ATOM 698 C CA . LEU A 1 93 ? -15.463 3.573 11.462 1.00 95.19 93 LEU A CA 1
ATOM 699 C C . LEU A 1 93 ? -15.117 2.253 10.753 1.00 95.19 93 LEU A C 1
ATOM 701 O O . LEU A 1 93 ? -14.178 2.222 9.962 1.00 95.19 93 LEU A O 1
ATOM 705 N N . GLU A 1 94 ? -15.895 1.191 10.981 1.00 95.62 94 GLU A N 1
ATOM 706 C CA . GLU A 1 94 ? -15.713 -0.107 10.317 1.00 95.62 94 GLU A CA 1
ATOM 707 C C . GLU A 1 94 ? -15.796 0.028 8.788 1.00 95.62 94 GLU A C 1
ATOM 709 O O . GLU A 1 94 ? -14.973 -0.542 8.069 1.00 95.62 94 GLU A O 1
ATOM 714 N N . MET A 1 95 ? -16.724 0.847 8.272 1.00 97.06 95 MET A N 1
ATOM 715 C CA . MET A 1 95 ? -16.814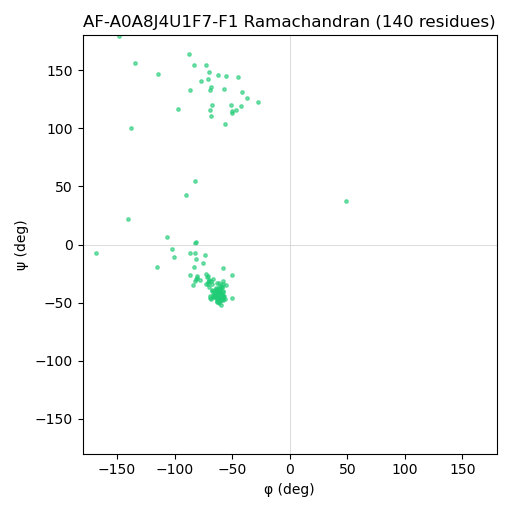 1.126 6.834 1.00 97.06 95 MET A CA 1
ATOM 716 C C . MET A 1 95 ? -15.541 1.796 6.307 1.00 97.06 95 MET A C 1
ATOM 718 O O . MET A 1 95 ? -15.059 1.424 5.237 1.00 97.06 95 MET A O 1
ATOM 722 N N . ASN A 1 96 ? -14.957 2.743 7.049 1.00 96.88 96 ASN A N 1
ATOM 723 C CA . ASN A 1 96 ? -13.668 3.332 6.677 1.00 96.88 96 ASN A CA 1
ATOM 724 C C . ASN A 1 96 ? -12.525 2.312 6.756 1.00 96.88 96 ASN A C 1
ATOM 726 O O . ASN A 1 96 ? -11.736 2.238 5.821 1.00 96.88 96 ASN A O 1
ATOM 730 N N . LEU A 1 97 ? -12.449 1.488 7.805 1.00 96.88 97 LEU A N 1
ATOM 731 C CA . LEU A 1 97 ? -11.430 0.436 7.923 1.00 96.88 97 LEU A CA 1
ATOM 732 C C . LEU A 1 97 ? -11.532 -0.588 6.781 1.00 96.88 97 LEU A C 1
ATOM 734 O O . LEU A 1 97 ? -10.510 -1.022 6.244 1.00 96.88 97 LEU A O 1
ATOM 738 N N . ARG A 1 98 ? -12.751 -0.938 6.351 1.00 97.62 98 ARG A N 1
ATOM 739 C CA . ARG A 1 98 ? -12.986 -1.763 5.156 1.00 97.62 98 ARG A CA 1
ATOM 740 C C . ARG A 1 98 ? -12.480 -1.062 3.895 1.00 97.62 98 ARG A C 1
ATOM 742 O O . ARG A 1 98 ? -11.670 -1.645 3.187 1.00 97.62 98 ARG A O 1
ATOM 749 N N . ARG A 1 99 ? -12.835 0.208 3.676 1.00 97.75 99 ARG A N 1
ATOM 750 C CA . ARG A 1 99 ? -12.359 0.996 2.521 1.00 97.75 99 ARG A CA 1
ATOM 751 C C . ARG A 1 99 ? -10.837 1.163 2.479 1.00 97.75 99 ARG A C 1
ATOM 753 O O . ARG A 1 99 ? -10.259 1.102 1.398 1.00 97.75 99 ARG A O 1
ATOM 760 N N . ILE A 1 100 ? -10.183 1.342 3.630 1.00 97.50 100 ILE A N 1
ATOM 761 C CA . ILE A 1 100 ? -8.714 1.367 3.723 1.00 97.50 100 ILE A CA 1
ATOM 762 C C . ILE A 1 100 ? -8.150 0.020 3.267 1.00 97.50 100 ILE A C 1
ATOM 764 O O . ILE A 1 100 ? -7.267 -0.019 2.416 1.00 97.50 100 ILE A O 1
ATOM 768 N N . SER A 1 101 ? -8.683 -1.080 3.802 1.00 98.00 101 SER A N 1
ATOM 769 C CA . SER A 1 101 ? -8.266 -2.441 3.449 1.00 98.00 101 SER A CA 1
ATOM 770 C C . SER A 1 101 ? -8.438 -2.730 1.951 1.00 98.00 101 SER A C 1
ATOM 772 O O . SER A 1 101 ? -7.502 -3.198 1.302 1.00 98.00 101 SER A O 1
ATOM 774 N N . ASP A 1 102 ? -9.582 -2.353 1.378 1.00 97.94 102 ASP A N 1
ATOM 775 C CA . ASP A 1 102 ? -9.874 -2.483 -0.053 1.00 97.94 102 ASP A CA 1
ATOM 776 C C . ASP A 1 102 ? -8.889 -1.661 -0.908 1.00 97.94 102 ASP A C 1
ATOM 778 O O . ASP A 1 102 ? -8.396 -2.136 -1.934 1.00 97.94 102 ASP A O 1
ATOM 782 N N . GLY A 1 103 ? -8.553 -0.442 -0.470 1.00 98.00 103 GLY A N 1
ATOM 783 C CA . GLY A 1 103 ? -7.558 0.415 -1.119 1.00 98.00 103 GLY A CA 1
ATOM 784 C C . GLY A 1 103 ? -6.143 -0.168 -1.076 1.00 98.00 103 GLY A C 1
ATOM 785 O O . GLY A 1 103 ? -5.451 -0.17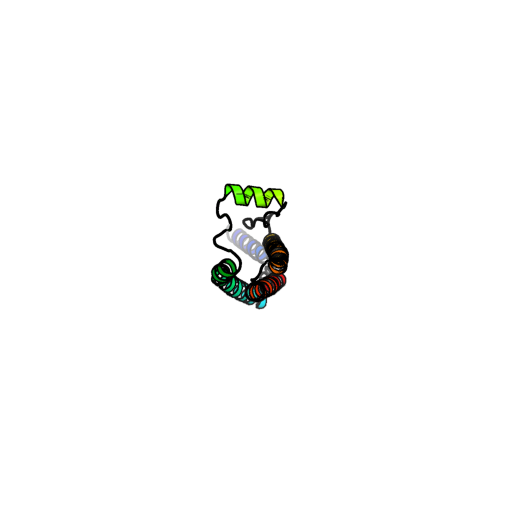7 -2.096 1.00 98.00 103 GLY A O 1
ATOM 786 N N . LEU A 1 104 ? -5.724 -0.716 0.068 1.00 97.81 104 LEU A N 1
ATOM 787 C CA . LEU A 1 104 ? -4.430 -1.393 0.211 1.00 97.81 104 LEU A CA 1
ATOM 788 C C . LEU A 1 104 ? -4.335 -2.603 -0.722 1.00 97.81 104 LEU A C 1
ATOM 790 O O . LEU A 1 104 ? -3.354 -2.743 -1.450 1.00 97.81 104 LEU A O 1
ATOM 794 N N . GLN A 1 105 ? -5.376 -3.436 -0.768 1.00 97.88 105 GLN A N 1
ATOM 795 C CA . GLN A 1 105 ? -5.426 -4.591 -1.666 1.00 97.88 105 GLN A CA 1
ATOM 796 C C . GLN A 1 105 ? -5.419 -4.191 -3.145 1.00 97.88 105 GLN A C 1
ATOM 798 O O . GLN A 1 105 ? -4.791 -4.871 -3.960 1.00 97.88 105 GLN A O 1
ATOM 803 N N . LEU A 1 106 ? -6.113 -3.107 -3.506 1.00 97.69 106 LEU A N 1
ATOM 804 C CA . LEU A 1 106 ? -6.068 -2.564 -4.860 1.00 97.69 106 LEU A CA 1
ATOM 805 C C . LEU A 1 106 ? -4.634 -2.172 -5.237 1.00 97.69 106 LEU A C 1
ATOM 807 O O . LEU A 1 106 ? -4.125 -2.627 -6.262 1.00 97.69 106 LEU A O 1
ATOM 811 N N . HIS A 1 107 ? -3.968 -1.371 -4.405 1.00 96.81 107 HIS A N 1
ATOM 812 C CA . HIS A 1 107 ? -2.598 -0.939 -4.675 1.00 96.81 107 HIS A CA 1
ATOM 813 C C . HIS A 1 107 ? -1.610 -2.107 -4.692 1.00 96.81 107 HIS A C 1
ATOM 815 O O . HIS A 1 107 ? -0.743 -2.139 -5.560 1.00 96.81 107 HIS A O 1
ATOM 821 N N . GLN A 1 108 ? -1.776 -3.099 -3.815 1.00 97.25 108 GLN A N 1
ATOM 822 C CA . GLN A 1 108 ? -0.964 -4.315 -3.827 1.00 97.25 108 GLN A CA 1
ATOM 823 C C . GLN A 1 108 ? -1.069 -5.050 -5.170 1.00 97.25 108 GLN A C 1
ATOM 825 O O . GLN A 1 108 ? -0.049 -5.409 -5.752 1.00 97.25 108 GLN A O 1
ATOM 830 N N . ARG A 1 109 ? -2.289 -5.224 -5.701 1.00 97.19 109 ARG A N 1
ATOM 831 C CA . ARG A 1 109 ? -2.519 -5.865 -7.008 1.00 97.19 109 ARG A CA 1
ATOM 832 C C . ARG A 1 109 ? -1.909 -5.071 -8.163 1.00 97.19 109 ARG A C 1
ATOM 834 O O . ARG A 1 109 ? -1.256 -5.656 -9.023 1.00 97.19 109 ARG A O 1
ATOM 841 N N . LEU A 1 110 ? -2.080 -3.748 -8.169 1.00 95.94 110 LEU A N 1
ATOM 842 C CA . LEU A 1 110 ? -1.498 -2.883 -9.200 1.00 95.94 110 LEU A CA 1
ATOM 843 C C . LEU A 1 110 ? 0.037 -2.933 -9.176 1.00 95.94 110 LEU A C 1
ATOM 845 O O . LEU A 1 110 ? 0.665 -3.119 -10.216 1.00 95.94 110 LEU A O 1
ATOM 849 N N . LEU A 1 111 ? 0.646 -2.823 -7.992 1.00 95.81 111 LEU A N 1
ATOM 850 C CA . LEU A 1 111 ? 2.101 -2.866 -7.830 1.00 95.81 111 LEU A CA 1
ATOM 851 C C . LEU A 1 111 ? 2.686 -4.248 -8.135 1.00 95.81 111 LEU A C 1
ATOM 853 O O . LEU A 1 111 ? 3.794 -4.325 -8.660 1.00 95.81 111 LEU A O 1
ATOM 857 N N . GLN A 1 112 ? 1.947 -5.327 -7.875 1.00 95.88 112 GLN A N 1
ATOM 858 C CA . GLN A 1 112 ? 2.332 -6.672 -8.303 1.00 95.88 112 GLN A CA 1
ATOM 859 C C . GLN A 1 112 ? 2.399 -6.767 -9.837 1.00 95.88 112 GLN A C 1
ATOM 861 O O . GLN A 1 112 ? 3.396 -7.245 -10.374 1.00 95.88 112 GLN A O 1
ATOM 866 N N . GLY A 1 113 ? 1.409 -6.215 -10.548 1.00 94.25 113 GLY A N 1
ATOM 867 C CA . GLY A 1 113 ? 1.447 -6.129 -12.012 1.00 94.25 113 GLY A CA 1
ATOM 868 C C . GLY A 1 113 ? 2.626 -5.297 -12.536 1.00 94.25 113 GLY A C 1
ATOM 869 O O . GLY A 1 113 ? 3.244 -5.663 -13.532 1.00 94.25 113 GLY A O 1
ATOM 870 N N . VAL A 1 114 ? 2.998 -4.213 -11.845 1.00 92.94 114 VAL A N 1
ATOM 871 C CA . VAL A 1 114 ? 4.197 -3.418 -12.180 1.00 92.94 114 VAL A CA 1
ATOM 872 C C . VAL A 1 114 ? 5.478 -4.220 -11.941 1.00 92.94 114 VAL A C 1
ATOM 874 O O . VAL A 1 114 ? 6.351 -4.242 -12.809 1.00 92.94 114 VAL A O 1
ATOM 877 N N . LYS A 1 115 ? 5.585 -4.909 -10.800 1.00 94.56 115 LYS A N 1
ATOM 878 C CA . LYS A 1 115 ? 6.742 -5.735 -10.424 1.00 94.56 115 LYS A CA 1
ATOM 879 C C . LYS A 1 115 ? 7.065 -6.802 -11.474 1.00 94.56 115 LYS A C 1
ATOM 881 O O . LYS A 1 115 ? 8.232 -7.098 -11.698 1.00 94.56 115 LYS A O 1
ATOM 886 N N . GLU A 1 116 ? 6.049 -7.354 -12.127 1.00 93.06 116 GLU A N 1
ATOM 887 C CA . GLU A 1 116 ? 6.203 -8.369 -13.179 1.00 93.06 116 GLU A CA 1
ATOM 888 C C . GLU A 1 116 ? 6.686 -7.804 -14.523 1.00 93.06 116 GLU A C 1
ATOM 890 O O . GLU A 1 116 ? 7.108 -8.564 -15.395 1.00 93.06 116 GLU A O 1
ATOM 895 N N . LYS A 1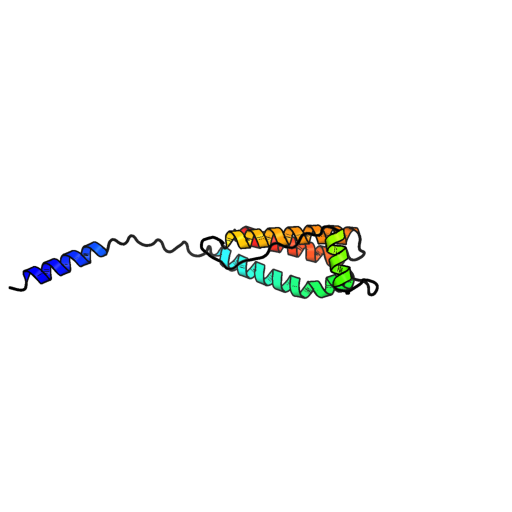 117 ? 6.601 -6.483 -14.722 1.00 90.69 117 LYS A N 1
ATOM 896 C CA . LYS A 1 117 ? 6.915 -5.815 -15.997 1.00 90.69 117 LYS A CA 1
ATOM 897 C C . LYS A 1 117 ? 8.119 -4.882 -15.922 1.00 90.69 117 LYS A C 1
ATOM 899 O O . LYS A 1 117 ? 8.671 -4.536 -16.964 1.00 90.69 117 LYS A O 1
ATOM 904 N N . MET A 1 118 ? 8.511 -4.461 -14.722 1.00 89.12 118 MET A N 1
ATOM 905 C CA . MET A 1 118 ? 9.555 -3.462 -14.504 1.00 89.12 118 MET A CA 1
ATOM 906 C C . MET A 1 118 ? 10.777 -4.050 -13.806 1.00 89.12 118 MET A C 1
ATOM 908 O O . MET A 1 118 ? 10.678 -4.888 -12.912 1.00 89.12 118 MET A O 1
ATOM 912 N N . ASP A 1 119 ? 11.941 -3.509 -14.153 1.00 89.56 119 ASP A N 1
ATOM 913 C CA . ASP A 1 119 ? 13.228 -3.844 -13.541 1.00 89.56 119 ASP A CA 1
ATOM 914 C C . ASP A 1 119 ? 13.447 -3.069 -12.226 1.00 89.56 119 ASP A C 1
ATOM 916 O O . ASP A 1 119 ? 14.390 -2.303 -12.067 1.00 89.56 119 ASP A O 1
ATOM 920 N N . CYS A 1 120 ? 12.489 -3.190 -11.305 1.00 92.44 120 CYS A N 1
ATOM 921 C CA . CYS A 1 120 ? 12.542 -2.603 -9.958 1.00 92.44 120 CYS A CA 1
ATOM 922 C C . CYS A 1 120 ? 11.960 -3.551 -8.894 1.00 92.44 120 CYS A C 1
ATOM 924 O O . CYS A 1 120 ? 11.539 -3.145 -7.810 1.00 92.44 120 CYS A O 1
ATOM 926 N N . SER A 1 121 ? 11.927 -4.850 -9.209 1.00 92.19 121 SER A N 1
ATOM 927 C CA . SER A 1 121 ? 11.349 -5.899 -8.362 1.00 92.19 121 SER A CA 1
ATOM 928 C C . SER A 1 121 ? 11.984 -5.967 -6.965 1.00 92.19 121 SER A C 1
ATOM 930 O O . SER A 1 121 ? 11.283 -6.233 -5.983 1.00 92.19 121 SER A O 1
ATOM 932 N N . GLY A 1 122 ? 13.286 -5.671 -6.864 1.00 93.12 122 GLY A N 1
ATOM 933 C CA . GLY A 1 122 ? 14.018 -5.617 -5.597 1.00 93.12 122 GLY A CA 1
ATOM 934 C C . GLY A 1 122 ? 13.438 -4.592 -4.622 1.00 93.12 122 GLY A C 1
ATOM 935 O O . GLY A 1 122 ? 13.153 -4.945 -3.483 1.00 93.12 122 GLY A O 1
ATOM 936 N N . ASP A 1 123 ? 13.168 -3.370 -5.086 1.00 93.31 123 ASP A N 1
ATOM 937 C CA . ASP A 1 123 ? 12.644 -2.284 -4.244 1.00 93.31 123 ASP A CA 1
ATOM 938 C C . ASP A 1 123 ? 11.125 -2.371 -4.034 1.00 93.31 123 ASP A C 1
ATOM 940 O O . ASP A 1 123 ? 10.608 -1.974 -2.988 1.00 93.31 123 ASP A O 1
ATOM 944 N N . LEU A 1 124 ? 10.390 -2.928 -5.005 1.00 95.50 124 LEU A N 1
ATOM 945 C CA . LEU A 1 124 ? 8.945 -3.142 -4.874 1.00 95.50 124 LEU A CA 1
ATOM 946 C C . LEU A 1 124 ? 8.592 -4.242 -3.870 1.00 95.50 124 LEU A C 1
ATOM 948 O O . LEU A 1 124 ? 7.530 -4.183 -3.253 1.00 95.50 124 LEU A O 1
ATOM 952 N N . THR A 1 125 ? 9.447 -5.253 -3.700 1.00 96.12 125 THR A N 1
ATOM 953 C CA . THR A 1 125 ? 9.150 -6.397 -2.822 1.00 96.12 125 THR A CA 1
ATOM 954 C C . THR A 1 125 ? 8.979 -5.992 -1.350 1.00 96.12 125 THR A C 1
ATOM 956 O O . THR A 1 125 ? 7.960 -6.369 -0.768 1.00 96.12 125 THR A O 1
ATOM 959 N N . PRO A 1 126 ? 9.879 -5.191 -0.746 1.00 95.88 126 PRO A N 1
ATOM 960 C CA . PRO A 1 126 ? 9.677 -4.647 0.593 1.00 95.88 126 PRO A CA 1
ATOM 961 C C . PRO A 1 126 ? 8.400 -3.815 0.714 1.00 95.88 126 PRO A C 1
ATOM 963 O O . PRO A 1 126 ? 7.640 -4.017 1.655 1.00 95.88 126 PRO A O 1
ATOM 966 N N . LEU A 1 127 ? 8.111 -2.935 -0.253 1.00 96.62 127 LEU A N 1
ATOM 967 C CA . LEU A 1 127 ? 6.906 -2.099 -0.212 1.00 96.62 127 LEU A CA 1
ATOM 968 C C . LEU A 1 127 ? 5.621 -2.943 -0.262 1.00 96.62 127 LEU A C 1
ATOM 970 O O . LEU A 1 127 ? 4.670 -2.668 0.465 1.00 96.62 127 LEU A O 1
ATOM 974 N N . LEU A 1 128 ? 5.592 -3.997 -1.083 1.00 97.50 128 LEU A N 1
ATOM 975 C CA . LEU A 1 128 ? 4.477 -4.950 -1.134 1.00 97.50 128 LEU A CA 1
ATOM 976 C C . LEU A 1 128 ? 4.294 -5.698 0.195 1.00 97.50 128 LEU A C 1
ATOM 978 O O . LEU A 1 128 ? 3.156 -5.912 0.621 1.00 97.50 128 LEU A O 1
ATOM 982 N N . ALA A 1 129 ? 5.391 -6.069 0.861 1.00 97.56 129 ALA A N 1
ATOM 983 C CA . ALA A 1 129 ? 5.341 -6.683 2.185 1.00 97.56 129 ALA A CA 1
ATOM 984 C C . ALA A 1 129 ? 4.788 -5.705 3.237 1.00 97.56 129 ALA A C 1
ATOM 986 O O . ALA A 1 129 ? 3.888 -6.076 3.989 1.00 97.56 129 ALA A O 1
ATOM 987 N N . GLU A 1 130 ? 5.237 -4.446 3.222 1.00 97.38 130 GLU A N 1
ATOM 988 C CA . GLU A 1 130 ? 4.730 -3.389 4.110 1.00 97.38 130 GLU A CA 1
ATOM 989 C C . GLU A 1 130 ? 3.227 -3.126 3.889 1.00 97.38 130 GLU A C 1
ATOM 991 O O . GLU A 1 130 ? 2.485 -2.986 4.859 1.00 97.38 130 GLU A O 1
ATOM 996 N N . ILE A 1 131 ? 2.735 -3.138 2.639 1.00 98.00 131 ILE A N 1
ATOM 997 C CA . ILE A 1 131 ? 1.290 -3.032 2.341 1.00 98.00 131 ILE A CA 1
ATOM 998 C C . ILE A 1 131 ? 0.509 -4.197 2.970 1.00 98.00 131 ILE A C 1
ATOM 1000 O O . ILE A 1 131 ? -0.553 -3.985 3.564 1.00 98.00 131 ILE A O 1
ATOM 1004 N N . SER A 1 132 ? 1.022 -5.424 2.851 1.00 98.00 132 SER A N 1
ATOM 1005 C CA . SER A 1 132 ? 0.384 -6.621 3.415 1.00 98.00 132 SER A CA 1
ATOM 1006 C C . SER A 1 132 ? 0.353 -6.589 4.948 1.00 98.00 132 SER A C 1
ATOM 1008 O O . SER A 1 132 ? -0.656 -6.937 5.572 1.00 98.00 132 SER A O 1
ATOM 1010 N N . GLU A 1 133 ? 1.446 -6.148 5.567 1.00 97.75 133 GLU A N 1
ATOM 1011 C CA . GLU A 1 133 ? 1.551 -5.981 7.016 1.00 97.75 133 GLU A CA 1
ATOM 1012 C C . GLU A 1 133 ? 0.609 -4.878 7.517 1.00 97.75 133 GLU A C 1
ATOM 1014 O O . GLU A 1 133 ? -0.170 -5.104 8.446 1.00 97.75 133 GLU A O 1
ATOM 1019 N N . LEU A 1 134 ? 0.567 -3.727 6.837 1.00 97.94 134 LEU A N 1
ATOM 1020 C CA . LEU A 1 134 ? -0.365 -2.649 7.164 1.00 97.94 134 LEU A CA 1
ATOM 1021 C C . LEU A 1 134 ? -1.812 -3.137 7.091 1.00 97.94 134 LEU A C 1
ATOM 1023 O O . LEU A 1 134 ? -2.588 -2.907 8.018 1.00 97.94 134 LEU A O 1
ATOM 1027 N N . ASN A 1 135 ? -2.171 -3.880 6.043 1.00 97.62 135 ASN A N 1
ATOM 1028 C CA . ASN A 1 135 ? -3.511 -4.446 5.918 1.00 97.62 135 ASN A CA 1
ATOM 1029 C C 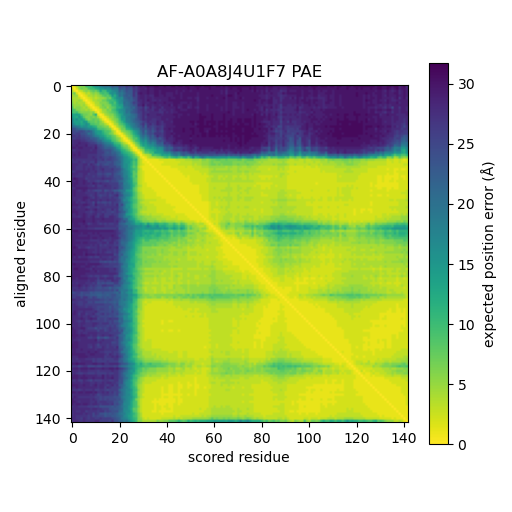. ASN A 1 135 ? -3.842 -5.423 7.062 1.00 97.62 135 ASN A C 1
ATOM 1031 O O . ASN A 1 135 ? -4.984 -5.485 7.519 1.00 97.62 135 ASN A O 1
ATOM 1035 N N . THR A 1 136 ? -2.845 -6.146 7.574 1.00 96.62 136 THR A N 1
ATOM 1036 C CA . THR A 1 136 ? -3.000 -7.006 8.756 1.00 96.62 136 THR A CA 1
ATOM 1037 C C . THR A 1 136 ? -3.318 -6.184 10.005 1.00 96.62 136 THR A C 1
ATOM 1039 O O . THR A 1 136 ? -4.237 -6.546 10.740 1.00 96.62 136 THR A O 1
ATOM 1042 N N . HIS A 1 137 ? -2.638 -5.055 10.232 1.00 95.50 137 HIS A N 1
ATOM 1043 C CA . HIS A 1 137 ? -2.986 -4.149 11.334 1.00 95.50 137 HIS A CA 1
ATOM 1044 C C . HIS A 1 137 ? -4.391 -3.558 11.178 1.00 95.50 137 HIS A C 1
ATOM 1046 O O . HIS A 1 137 ? -5.146 -3.548 12.148 1.00 95.50 137 HIS A O 1
ATOM 1052 N N . ILE A 1 138 ? -4.781 -3.143 9.964 1.00 96.31 138 ILE A N 1
ATOM 1053 C CA . ILE A 1 138 ? -6.147 -2.668 9.683 1.00 96.31 138 ILE A CA 1
ATOM 1054 C C . ILE A 1 138 ? -7.189 -3.734 10.034 1.00 96.31 138 ILE A C 1
ATOM 1056 O O . ILE A 1 138 ? -8.193 -3.424 10.670 1.00 96.31 138 ILE A O 1
ATOM 1060 N N . ASN A 1 139 ? -6.950 -4.994 9.669 1.00 94.94 139 ASN A N 1
ATOM 1061 C CA . ASN A 1 139 ? -7.876 -6.088 9.964 1.00 94.94 139 ASN A CA 1
ATOM 1062 C C . ASN A 1 139 ? -8.003 -6.395 11.459 1.00 94.94 139 ASN A C 1
ATOM 1064 O O . ASN A 1 139 ? -9.075 -6.801 11.886 1.00 94.94 139 ASN A O 1
ATOM 1068 N N . LYS A 1 140 ? -6.957 -6.165 12.259 1.00 93.44 140 LYS A N 1
ATOM 1069 C CA . LYS A 1 140 ? -7.016 -6.306 13.725 1.00 93.44 140 LYS A CA 1
ATOM 1070 C C . LYS A 1 140 ? -7.788 -5.170 14.419 1.00 93.44 140 LYS A C 1
ATOM 1072 O O . LYS A 1 140 ? -7.988 -5.233 15.630 1.00 93.44 140 LYS A O 1
ATOM 1077 N N . MET A 1 141 ? -8.146 -4.111 13.687 1.00 92.94 141 MET A N 1
ATOM 1078 C CA . MET A 1 141 ? -8.930 -2.972 14.184 1.00 92.94 141 MET A CA 1
ATOM 1079 C C . MET A 1 141 ? -10.410 -3.028 13.789 1.00 92.94 141 MET A C 1
ATOM 1081 O O . MET A 1 141 ? -11.179 -2.201 14.278 1.00 92.94 141 MET A O 1
ATOM 1085 N N . LYS A 1 142 ? -10.780 -3.943 12.885 1.00 84.62 142 LYS A N 1
ATOM 1086 C CA . LYS A 1 142 ? -12.172 -4.237 12.522 1.00 84.62 142 LYS A CA 1
ATOM 1087 C C . LYS A 1 142 ? -12.822 -5.059 13.630 1.00 84.62 142 LYS A C 1
ATOM 1089 O O . LYS A 1 142 ? -14.001 -4.775 13.916 1.00 84.62 142 LYS A O 1
#

Mean predicted aligned error: 11.17 Å

InterPro domains:
  IPR009079 Four-helical cytokine-like, core [G3DSA:1.20.1250.10] (21-142)
  IPR009079 Four-helical cytokine-like, core [SSF47266] (35-141)
  IPR040117 GCSF/MGF [PTHR10511] (3-140)

Solvent-accessible surface area (backbone atoms only — not comparable to full-atom values): 8429 Å² total; per-residue (Å²): 142,67,69,70,63,56,54,55,58,55,58,59,58,64,69,66,65,74,63,68,80,74,69,71,74,70,71,77,50,77,61,43,61,52,35,52,51,52,34,51,52,50,51,54,51,49,65,68,44,46,64,60,40,47,58,59,61,55,58,92,88,57,86,83,51,67,68,62,50,51,52,49,36,59,74,68,62,59,76,79,69,60,80,79,72,78,76,50,100,90,33,49,67,58,57,40,48,49,33,50,43,54,31,46,53,51,51,47,54,56,51,51,58,44,44,79,75,43,93,30,42,79,57,46,49,60,54,49,51,51,46,53,51,40,43,52,33,47,60,71,64,102

Organism: Clarias magur (NCBI:txid1594786)

Foldseek 3Di:
DPPVVVVVVVVVVVVVPPPPPPPPPPDLPPLLVVLVVVLVVLVVVLVVLVVVLCVQFDDPPDDPDPVVVVVVCVVVVLDDQQDDDDDDPVHHPVNRLVSLLSNLVSVLVVLVVSLVVTPSVVSSVVSSVSSVVSSVSSVSND

Sequence (142 aa):
MTPLLALLLHCSLVLVSFSSPIKPASSPNSN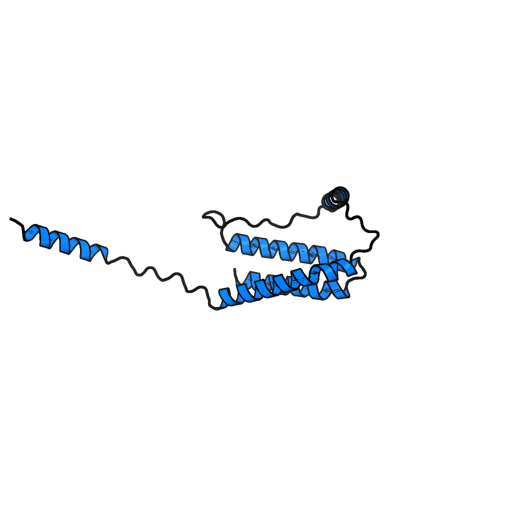FKSNVQDAQSLANKMLKNIPAVHKSCVRKTFTNDPVSLEYIRTTLAIPSAPKLAPISETHTLEMNLRRISDGLQLHQRLLQGVKEKMDCSGDLTPLLAEISELNTHINKMK

Radius of gyration: 26.63 Å; Cα contacts (8 Å, |Δi|>4): 77; chains: 1; bounding box: 63×32×76 Å

Secondary structure (DSSP, 8-state):
--HHHHHHHHHHHHGGG------------HHHHHHHHHHHHHHHHHHHHHHHHHHHH--TTS---HHHHHHHHHHTT-PPPPPP---BTTB-HHHHHHHHHHHHHHHHHHHHHHHTTSTTHHHHHHHHHHHHHHHHHHHTT-

Nearest PDB structures (foldseek):
  1bge-assembly2_B  TM=7.905E-01  e=3.068E-02  Canis lupus familiaris
  1cd9-assembly1_C  TM=8.204E-01  e=6.115E-02  Homo sapiens
  5zo6-assembly1_X  TM=6.824E-01  e=6.476E-02  Homo sapiens
  1bgc-assembly1_A  TM=6.007E-01  e=3.861E-02  Bos taurus

pLDDT: mean 85.1, std 18.47, range [40.47, 98.12]